Protein 1IFP (pdb70)

Secondary structure (DSSP, 8-state):
-HHHHHHHHHHHHHHHHHHHHHHHHHHHHHHHHHHHHHHHHHH-

CATH classification: 1.20.5.440

Solvent-accessible surface area: 4303 Å² total; per-residue (Å²): 186,125,63,88,108,84,93,79,68,45,114,121,84,53,68,112,60,84,117,98,100,113,32,38,60,116,116,98,109,56,65,82,70,100,32,124,138,171,111,109,55,147,172,238

Radius of gyration: 19.77 Å; Cα contacts (8 Å, |Δi|>4): 1; chains: 1; bounding box: 16×25×61 Å

B-factor: mean 18.97, std 30.61, range [2.0, 205.09]

Foldseek 3Di:
DVCCVVVVVVVVVVCVCVVVVVVVVVVVVVVVVCVVPVVVVVVD

Sequence (44 aa):
MQSVITDVTGQLTAVQADITTIGGAIIVLAAVVLGIRWIKAQFF

Structure (mmCIF, N/CA/C/O backbone):
data_1IFP
#
_entry.id   1IFP
#
_cell.length_a   1.000
_cell.length_b   1.000
_cell.length_c   1.000
_cell.angle_alpha   90.00
_cell.angle_beta   90.00
_cell.angle_gamma   90.00
#
_symmetry.space_group_name_H-M   'P 1'
#
loop_
_atom_site.group_PDB
_atom_site.id
_atom_site.type_symbol
_atom_site.label_atom_id
_atom_site.label_alt_id
_atom_site.label_comp_id
_atom_site.label_asym_id
_atom_site.label_entity_id
_atom_site.label_seq_id
_atom_site.pdbx_PDB_ins_code
_atom_site.Cartn_x
_atom_site.Cartn_y
_atom_site.Cartn_z
_atom_site.occupancy
_atom_site.B_iso_or_equiv
_atom_site.auth_seq_id
_atom_site.auth_comp_id
_atom_site.auth_asym_id
_atom_site.auth_atom_id
_atom_site.pdbx_PDB_model_num
ATOM 1 N N . MET A 1 1 ? 1.364 -26.045 41.007 1.00 2.00 1 MET A N 1
ATOM 2 C CA . MET A 1 1 ? 1.529 -27.516 40.898 1.00 2.00 1 MET A CA 1
ATOM 3 C C . MET A 1 1 ? 1.366 -27.950 39.467 1.00 2.00 1 MET A C 1
ATOM 4 O O . MET A 1 1 ? 1.132 -27.111 38.601 1.00 2.00 1 MET A O 1
ATOM 9 N N . GLN A 1 2 ? 1.519 -29.261 39.222 1.00 2.00 2 GLN A N 1
ATOM 10 C CA . GLN A 1 2 ? 1.299 -29.858 37.892 1.00 2.00 2 GLN A CA 1
ATOM 11 C C . GLN A 1 2 ? -0.125 -29.532 37.480 1.00 2.00 2 GLN A C 1
ATOM 12 O O . GLN A 1 2 ? -0.388 -29.223 36.324 1.00 2.00 2 GLN A O 1
ATOM 18 N N . SER A 1 3 ? -0.997 -29.499 38.481 1.00 48.23 3 SER A N 1
ATOM 19 C CA . SER A 1 3 ? -2.411 -29.197 38.311 1.00 48.23 3 SER A CA 1
ATOM 20 C C . SER A 1 3 ? -2.506 -28.027 37.321 1.00 48.23 3 SER A C 1
ATOM 21 O O . SER A 1 3 ? -3.018 -28.178 36.224 1.00 48.23 3 SER A O 1
ATOM 24 N N . VAL A 1 4 ? -1.840 -26.932 37.651 1.00 52.46 4 VAL A N 1
ATOM 25 C CA . VAL A 1 4 ? -1.839 -25.739 36.819 1.00 52.46 4 VAL A CA 1
ATOM 26 C C . VAL A 1 4 ? -1.404 -26.072 35.379 1.00 52.46 4 VAL A C 1
ATOM 27 O O . VAL A 1 4 ? -2.198 -25.967 34.457 1.00 52.46 4 VAL A O 1
ATOM 31 N N . ILE A 1 5 ? -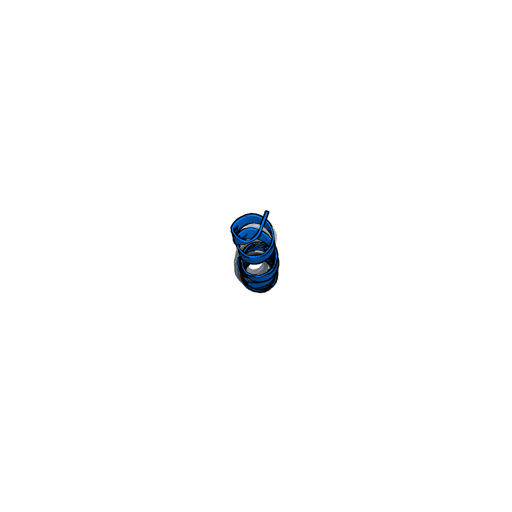0.217 -26.646 35.224 1.00 18.62 5 ILE A N 1
ATOM 32 C CA . ILE A 1 5 ? 0.330 -26.927 33.905 1.00 18.62 5 ILE A CA 1
ATOM 33 C C . ILE A 1 5 ? -0.486 -27.838 32.982 1.00 18.62 5 ILE A C 1
ATOM 34 O O . ILE A 1 5 ? -1.079 -27.334 32.022 1.00 18.62 5 ILE A O 1
ATOM 39 N N . THR A 1 6 ? -0.629 -29.124 33.307 1.00 83.82 6 THR A N 1
ATOM 40 C CA . THR A 1 6 ? -1.371 -30.039 32.417 1.00 83.82 6 THR A CA 1
ATOM 41 C C . THR A 1 6 ? -2.763 -29.510 32.106 1.00 83.82 6 THR A C 1
ATOM 42 O O . THR A 1 6 ? -3.309 -29.785 31.045 1.00 83.82 6 THR A O 1
ATOM 46 N N . ASP A 1 7 ? -3.322 -28.748 33.042 1.00 45.69 7 ASP A N 1
ATOM 47 C CA . ASP A 1 7 ? -4.652 -28.190 32.889 1.00 45.69 7 ASP A CA 1
ATOM 48 C C . ASP A 1 7 ? -4.723 -26.892 32.145 1.00 45.69 7 ASP A C 1
ATOM 49 O O . ASP A 1 7 ? -5.785 -26.521 31.645 1.00 45.69 7 ASP A O 1
ATOM 54 N N . VAL A 1 8 ? -3.623 -26.154 32.113 1.00 27.61 8 VAL A N 1
ATOM 55 C CA . VAL A 1 8 ? -3.602 -24.912 31.345 1.00 27.61 8 VAL A CA 1
ATOM 56 C C . VAL A 1 8 ? -3.427 -25.403 29.889 1.00 27.61 8 VAL A C 1
ATOM 57 O O . VAL A 1 8 ? -3.988 -24.833 28.968 1.00 27.61 8 VAL A O 1
ATOM 61 N N . THR A 1 9 ? -2.736 -26.534 29.723 1.00 6.73 9 THR A N 1
ATOM 62 C CA . THR A 1 9 ? -2.495 -27.170 28.415 1.00 6.73 9 THR A CA 1
ATOM 63 C C . THR A 1 9 ? -3.768 -27.736 27.779 1.00 6.73 9 THR A C 1
ATOM 64 O O . THR A 1 9 ? -4.006 -27.567 26.569 1.00 6.73 9 THR A O 1
ATOM 68 N N . GLY A 1 10 ? -4.540 -28.473 28.599 1.00 2.00 10 GLY A N 1
ATOM 69 C CA . GLY A 1 10 ? -5.777 -29.079 28.127 1.00 2.00 10 GLY A CA 1
ATOM 70 C C . GLY A 1 10 ? -6.659 -28.103 27.386 1.00 2.00 10 GLY A C 1
ATOM 71 O O . GLY A 1 10 ? -7.529 -28.508 26.624 1.00 2.00 10 GLY A O 1
ATOM 72 N N . GLN A 1 11 ? -6.521 -26.824 27.745 1.00 40.56 11 GLN A N 1
ATOM 73 C CA . GLN A 1 11 ? -7.231 -25.736 27.115 1.00 40.56 11 GLN A CA 1
ATOM 74 C C . GLN A 1 11 ? -6.437 -25.192 25.961 1.00 40.56 11 GLN A C 1
ATOM 75 O O . GLN A 1 11 ? -6.976 -25.036 24.903 1.00 40.56 11 GLN A O 1
ATOM 81 N N . LEU A 1 12 ? -5.153 -24.908 26.174 1.00 2.00 12 LEU A N 1
ATOM 82 C CA . LEU A 1 12 ? -4.331 -24.334 25.102 1.00 2.00 12 LEU A CA 1
ATOM 83 C C . LEU A 1 12 ? -4.385 -25.035 23.778 1.00 2.00 12 LEU A C 1
ATOM 84 O O . LEU A 1 12 ? -4.267 -24.413 22.725 1.00 2.00 12 LEU A O 1
ATOM 89 N N . THR A 1 13 ? -4.571 -26.339 23.832 1.00 2.00 13 THR A N 1
ATOM 90 C CA . THR A 1 13 ? -4.717 -27.147 22.646 1.00 2.00 13 THR A CA 1
ATOM 91 C C . THR A 1 13 ? -6.182 -27.015 22.186 1.00 2.00 13 THR A C 1
ATOM 92 O O . THR A 1 13 ? -6.438 -26.611 21.052 1.00 2.00 13 THR A O 1
ATOM 96 N N . ALA A 1 14 ? -7.129 -27.288 23.082 1.00 20.46 14 ALA A N 1
ATOM 97 C CA . ALA A 1 14 ? -8.560 -27.204 22.777 1.00 20.46 14 ALA A CA 1
ATOM 98 C C . ALA A 1 14 ? -8.959 -25.907 22.092 1.00 20.46 14 ALA A C 1
ATOM 99 O O . ALA A 1 14 ? -9.813 -25.914 21.205 1.00 20.46 14 ALA A O 1
ATOM 101 N N . VAL A 1 15 ? -8.340 -24.795 22.478 1.00 35.30 15 VAL A N 1
ATOM 102 C CA . VAL A 1 15 ? -8.640 -23.522 21.847 1.00 35.30 15 VAL A CA 1
ATOM 103 C C . VAL A 1 15 ? -8.006 -23.387 20.447 1.00 35.30 15 VAL A C 1
ATOM 104 O O . VAL A 1 15 ? -8.564 -22.695 19.603 1.00 35.30 15 VAL A O 1
ATOM 108 N N . GLN A 1 16 ? -6.881 -24.054 20.188 1.00 2.00 16 GLN A N 1
ATOM 109 C CA . GLN A 1 16 ? -6.228 -23.993 18.875 1.00 2.00 16 GLN A CA 1
ATOM 110 C C . GLN A 1 16 ? -7.239 -24.323 17.769 1.00 2.00 16 GLN A C 1
ATOM 111 O O . GLN A 1 16 ? -7.547 -23.494 16.886 1.00 2.00 16 GLN A O 1
ATOM 117 N N . ALA A 1 17 ? -7.809 -25.514 17.897 1.00 2.00 17 ALA A N 1
ATOM 118 C CA . ALA A 1 17 ? -8.780 -26.034 16.961 1.00 2.00 17 ALA A CA 1
ATOM 119 C C . ALA A 1 17 ? -9.785 -24.925 16.691 1.00 2.00 17 ALA A C 1
ATOM 120 O O . ALA A 1 17 ? -10.108 -24.674 15.544 1.00 2.00 17 ALA A O 1
ATOM 122 N N . ASP A 1 18 ? -10.215 -24.220 17.709 1.00 2.00 18 ASP A N 1
ATOM 123 C CA . ASP A 1 18 ? -11.176 -23.159 17.475 1.00 2.00 18 ASP A CA 1
ATOM 124 C C . ASP A 1 18 ? -10.642 -22.064 16.575 1.00 2.00 18 ASP A C 1
ATOM 125 O O . ASP A 1 18 ? -11.366 -21.634 15.657 1.00 2.00 18 ASP A O 1
ATOM 130 N N . ILE A 1 19 ? -9.444 -21.596 16.893 1.00 2.00 19 ILE A N 1
ATOM 131 C CA . ILE A 1 19 ? -8.781 -20.558 16.149 1.00 2.00 19 ILE A CA 1
ATOM 132 C C . ILE A 1 19 ? -8.664 -20.985 14.680 1.00 2.00 19 ILE A C 1
ATOM 133 O O . ILE A 1 19 ? -9.236 -20.341 13.770 1.00 2.00 19 ILE A O 1
ATOM 138 N N . THR A 1 20 ? -8.005 -22.116 14.456 1.00 24.86 20 THR A N 1
ATOM 139 C CA . THR A 1 20 ? -7.830 -22.656 13.110 1.00 24.86 20 THR A CA 1
ATOM 140 C C . THR A 1 20 ? -9.139 -22.916 12.358 1.00 24.86 20 THR A C 1
ATOM 141 O O . THR A 1 20 ? -9.186 -22.737 11.139 1.00 24.86 20 THR A O 1
ATOM 145 N N . THR A 1 21 ? -10.165 -23.395 13.060 1.00 14.22 21 THR A N 1
ATOM 146 C CA . THR A 1 21 ? -11.426 -23.649 12.403 1.00 14.22 21 THR A CA 1
ATOM 147 C C . THR A 1 21 ? -11.969 -22.311 11.915 1.00 14.22 21 THR A C 1
ATOM 148 O O . THR A 1 21 ? -12.616 -22.248 10.862 1.00 14.22 21 THR A O 1
ATOM 152 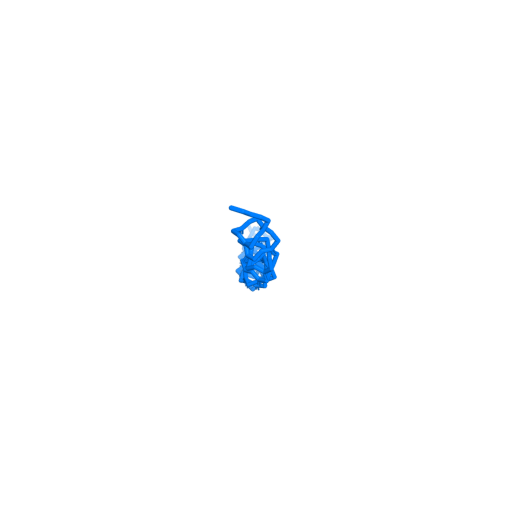N N . ILE A 1 22 ? -11.751 -21.249 12.676 1.00 2.00 22 ILE A N 1
ATOM 153 C CA . ILE A 1 22 ? -12.230 -19.956 12.239 1.00 2.00 22 ILE A CA 1
ATOM 154 C C . ILE A 1 22 ? -11.401 -19.408 11.088 1.00 2.00 22 ILE A C 1
ATOM 155 O O . ILE A 1 22 ? -11.953 -18.823 10.137 1.00 2.00 22 ILE A O 1
ATOM 160 N N . GLY A 1 23 ? -10.096 -19.658 11.084 1.00 2.00 23 GLY A N 1
ATOM 161 C CA . GLY A 1 23 ? -9.263 -19.181 9.981 1.00 2.00 23 GLY A CA 1
ATOM 162 C C . GLY A 1 23 ? -9.661 -19.766 8.638 1.00 2.00 23 GLY A C 1
ATOM 163 O O . GLY A 1 23 ? -9.826 -19.042 7.645 1.00 2.00 23 GLY A O 1
ATOM 164 N N . GLY A 1 24 ? -9.841 -21.103 8.574 1.00 18.76 24 GLY A N 1
ATOM 165 C CA . GLY A 1 24 ? -10.233 -21.744 7.335 1.00 18.76 24 GLY A CA 1
ATOM 166 C C . GLY A 1 24 ? -11.459 -21.061 6.7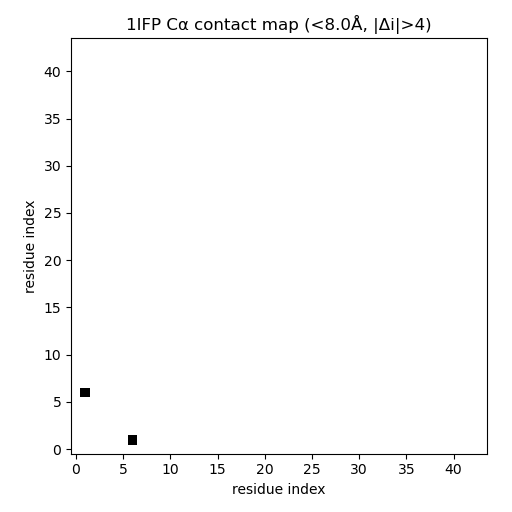45 1.00 18.76 24 GLY A C 1
ATOM 167 O O . GLY A 1 24 ? -11.485 -20.637 5.608 1.00 18.76 24 GLY A O 1
ATOM 168 N N . ALA A 1 25 ? -12.476 -20.920 7.589 1.00 2.00 25 ALA A N 1
ATOM 169 C CA . ALA A 1 25 ? -13.718 -20.293 7.174 1.00 2.00 25 ALA A CA 1
ATOM 170 C C . ALA A 1 25 ? -13.497 -18.952 6.500 1.00 2.00 25 ALA A C 1
ATOM 171 O O . ALA A 1 25 ? -14.093 -18.670 5.468 1.00 2.00 25 ALA A O 1
ATOM 173 N N . ILE A 1 26 ? -12.631 -18.136 7.072 1.00 2.00 26 ILE A N 1
ATOM 174 C CA . ILE A 1 26 ? -12.356 -16.830 6.487 1.00 2.00 26 ILE A CA 1
ATOM 175 C C . ILE A 1 26 ? -11.660 -16.980 5.140 1.00 2.00 26 ILE A C 1
ATOM 176 O O . ILE A 1 26 ? -12.023 -16.318 4.168 1.00 2.00 26 ILE A O 1
ATOM 181 N N . ILE A 1 27 ? -10.643 -17.851 5.055 1.00 9.24 27 ILE A N 1
ATOM 182 C CA . ILE A 1 27 ? -9.903 -18.023 3.784 1.00 9.24 27 ILE A CA 1
ATOM 183 C C . ILE A 1 27 ? -10.751 -18.342 2.578 1.00 9.24 27 ILE A C 1
ATOM 184 O O . ILE A 1 27 ? -10.471 -17.829 1.512 1.00 9.24 27 ILE A O 1
ATOM 189 N N . VAL A 1 28 ? -11.820 -19.109 2.753 1.00 2.00 28 VAL A N 1
ATOM 190 C CA . VAL A 1 28 ? -12.676 -19.444 1.637 1.00 2.00 28 VAL A CA 1
ATOM 191 C C . VAL A 1 28 ? -13.195 -18.130 0.965 1.00 2.00 28 VAL A C 1
ATOM 192 O O . VAL A 1 28 ? -13.511 -18.108 -0.215 1.00 2.00 28 VAL A O 1
ATOM 196 N N . LEU A 1 29 ? -13.198 -17.043 1.723 1.00 2.00 29 LEU A N 1
ATOM 197 C CA . LEU A 1 29 ? -13.585 -15.714 1.248 1.00 2.00 29 LEU A CA 1
ATOM 198 C C . LEU A 1 29 ? -12.485 -15.115 0.371 1.00 2.00 29 LEU A C 1
ATOM 199 O O . LEU A 1 29 ? -12.764 -14.338 -0.558 1.00 2.00 29 LEU A O 1
ATOM 204 N N . ALA A 1 30 ? -11.237 -15.362 0.729 1.00 2.00 30 ALA A N 1
ATOM 205 C CA . ALA A 1 30 ? -10.123 -14.808 0.002 1.00 2.00 30 ALA A CA 1
ATOM 206 C C . ALA A 1 30 ? -10.223 -15.487 -1.307 1.00 2.00 30 ALA A C 1
ATOM 207 O O . ALA A 1 30 ? -10.282 -14.829 -2.298 1.00 2.00 30 ALA A O 1
ATOM 209 N N . ALA A 1 31 ? -10.330 -16.822 -1.250 1.00 2.00 31 ALA A N 1
ATOM 210 C CA . ALA A 1 31 ? -10.463 -17.700 -2.408 1.00 2.00 31 ALA A CA 1
ATOM 211 C C . ALA A 1 31 ? -11.569 -17.209 -3.358 1.00 2.00 31 ALA A C 1
ATOM 212 O O . ALA A 1 31 ? -11.516 -17.358 -4.572 1.00 2.00 31 ALA A O 1
ATOM 214 N N . VAL A 1 32 ? -12.619 -16.630 -2.785 1.00 2.00 32 VAL A N 1
ATOM 215 C CA . VAL A 1 32 ? -13.714 -16.083 -3.566 1.00 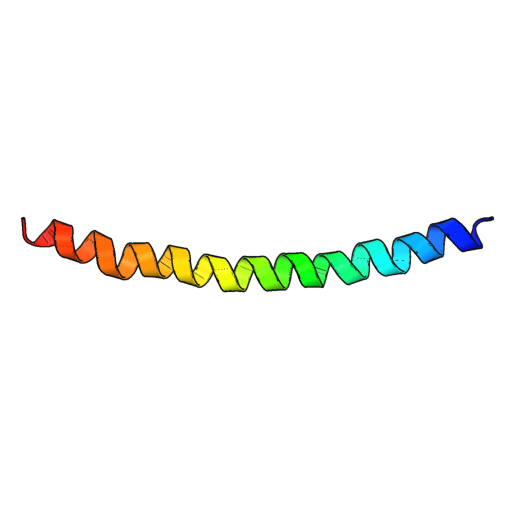2.00 32 VAL A CA 1
ATOM 216 C C . VAL A 1 32 ? -13.514 -14.641 -4.004 1.00 2.00 32 VAL A C 1
ATOM 217 O O . VAL A 1 32 ? -14.120 -14.177 -4.965 1.00 2.00 32 VAL A O 1
ATOM 221 N N . VAL A 1 33 ? -12.641 -13.912 -3.303 1.00 2.00 33 VAL A N 1
ATOM 222 C CA . VAL A 1 33 ? -12.340 -12.543 -3.690 1.00 2.00 33 VAL A CA 1
ATOM 223 C C . VAL A 1 33 ? -11.576 -12.649 -5.041 1.00 2.00 33 VAL A C 1
ATOM 224 O O . VAL A 1 33 ? -11.852 -11.895 -5.981 1.00 2.00 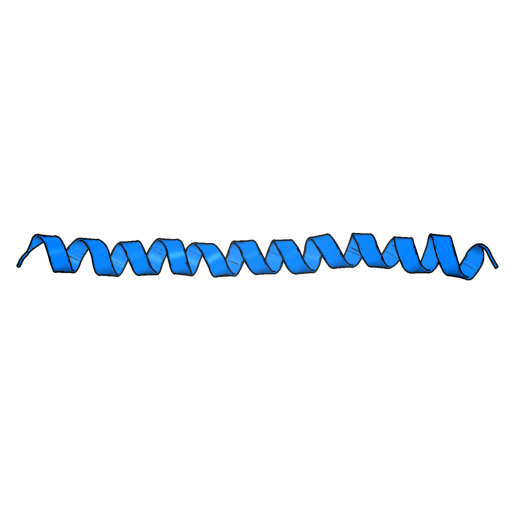33 VAL A O 1
ATOM 228 N N . LEU A 1 34 ? -10.768 -13.710 -5.172 1.00 2.00 34 LEU A N 1
ATOM 229 C CA . LEU A 1 34 ? -10.045 -14.024 -6.418 1.00 2.00 34 LEU A CA 1
ATOM 230 C C . LEU A 1 34 ? -10.946 -14.669 -7.482 1.00 2.00 34 LEU A C 1
ATOM 231 O O . LEU A 1 34 ? -10.504 -14.979 -8.568 1.00 2.00 34 LEU A O 1
ATOM 236 N N . GLY A 1 35 ? -12.146 -15.043 -7.067 1.00 30.77 35 GLY A N 1
ATOM 237 C CA . GLY A 1 35 ? -13.100 -15.581 -7.995 1.00 30.77 35 GLY A CA 1
ATOM 238 C C . GLY A 1 35 ? -13.641 -14.351 -8.714 1.00 30.77 35 GLY A C 1
ATOM 239 O O . GLY A 1 35 ? -13.272 -14.150 -9.866 1.00 30.77 35 GLY A O 1
ATOM 240 N N . ILE A 1 36 ? -14.271 -13.456 -7.964 1.00 2.00 36 ILE A N 1
ATOM 241 C CA . ILE A 1 36 ? -14.875 -12.221 -8.483 1.00 2.00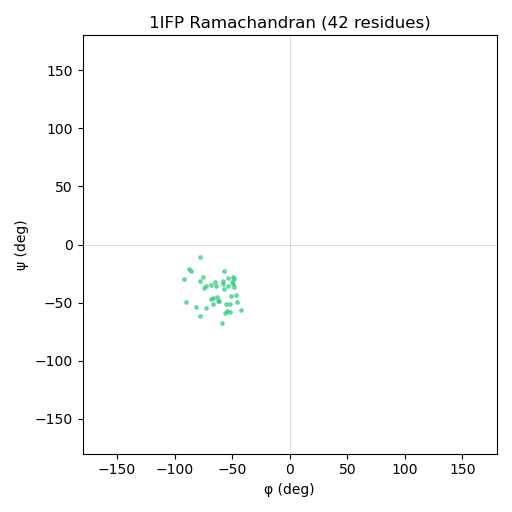 36 ILE A CA 1
ATOM 242 C C . ILE A 1 36 ? -1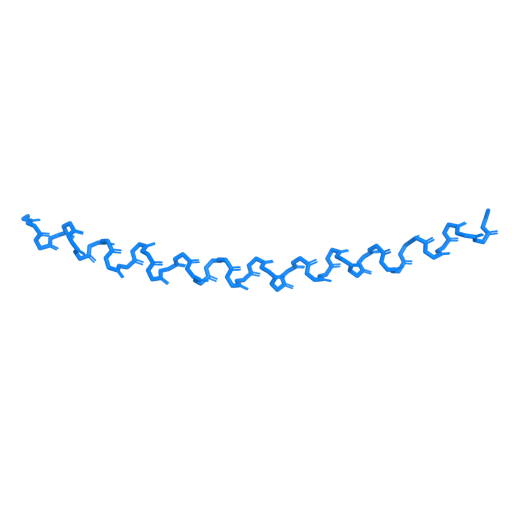3.866 -11.310 -9.205 1.00 2.00 36 ILE A C 1
ATOM 243 O O . ILE A 1 36 ? -14.273 -10.522 -10.041 1.00 2.00 36 ILE A O 1
ATOM 248 N N . ARG A 1 37 ? -12.609 -11.295 -8.805 1.00 2.00 37 ARG A N 1
ATOM 249 C CA . ARG A 1 37 ? -11.663 -10.401 -9.458 1.00 2.00 37 ARG A CA 1
ATOM 250 C C . ARG A 1 37 ? -10.802 -10.821 -10.661 1.00 2.00 37 ARG A C 1
ATOM 251 O O . ARG A 1 37 ? -10.429 -9.934 -11.440 1.00 2.00 37 ARG A O 1
ATOM 259 N N . TRP A 1 38 ? -10.431 -12.112 -10.798 1.00 2.00 38 TRP A N 1
ATOM 260 C CA . TRP A 1 38 ? -9.630 -12.594 -11.935 1.00 2.00 38 TRP A CA 1
ATOM 261 C C . TRP A 1 38 ? -10.486 -12.413 -13.141 1.00 2.00 38 TRP A C 1
ATOM 262 O O . TRP A 1 38 ? -9.969 -12.375 -14.252 1.00 2.00 38 TRP A O 1
ATOM 273 N N . ILE A 1 39 ? -11.800 -12.554 -12.922 1.00 2.00 39 ILE A N 1
ATOM 274 C CA . ILE A 1 39 ? -12.787 -12.453 -14.020 1.00 2.00 39 ILE A CA 1
ATOM 275 C C . ILE A 1 39 ? -12.855 -11.085 -14.696 1.00 2.00 39 ILE A C 1
ATOM 276 O O . ILE A 1 39 ? -12.833 -11.030 -15.892 1.00 2.00 39 ILE A O 1
ATOM 281 N N . LYS A 1 40 ? -12.875 -9.980 -13.914 1.00 2.00 40 LYS A N 1
ATOM 282 C CA . LYS A 1 40 ? -12.943 -8.621 -14.444 1.00 2.00 40 LYS A CA 1
ATOM 283 C C . LYS A 1 40 ? -11.793 -8.410 -15.413 1.00 2.00 40 LYS A C 1
ATOM 284 O O . LYS A 1 40 ? -11.991 -8.009 -16.552 1.00 2.00 40 LYS A O 1
ATOM 290 N N . ALA A 1 41 ? -10.618 -8.736 -14.957 1.00 2.00 41 ALA A N 1
ATOM 291 C CA . ALA A 1 41 ? -9.400 -8.616 -15.729 1.00 2.00 41 ALA A CA 1
ATOM 292 C C . ALA A 1 41 ? -9.530 -9.141 -17.134 1.00 2.00 41 ALA A C 1
ATOM 293 O O . ALA A 1 41 ? -9.350 -8.376 -18.074 1.00 2.00 41 ALA A O 1
ATOM 295 N N . GLN A 1 42 ? -10.059 -10.351 -17.247 1.00 2.00 42 GLN A N 1
ATOM 296 C CA . GLN A 1 42 ? -10.165 -11.060 -18.527 1.00 2.00 42 GLN A CA 1
ATOM 297 C C . GLN A 1 42 ? -10.756 -10.256 -19.688 1.00 2.00 42 GLN A C 1
ATOM 298 O O . GLN A 1 42 ? -10.363 -10.435 -20.839 1.00 2.00 42 GLN A O 1
ATOM 304 N N . PHE A 1 43 ? -11.633 -9.305 -19.364 1.00 122.81 43 PHE A N 1
ATOM 305 C CA . PHE A 1 43 ? -12.336 -8.434 -20.316 1.00 122.81 43 PHE A CA 1
ATOM 306 C C . PHE A 1 43 ? -11.466 -7.376 -20.955 1.00 122.81 43 PHE A C 1
ATOM 307 O O . PHE A 1 43 ? -11.423 -7.190 -22.166 1.00 122.81 43 PHE A O 1
ATOM 315 N N . PHE A 1 44 ? -10.837 -6.613 -20.042 1.00 2.00 44 PHE A N 1
ATOM 316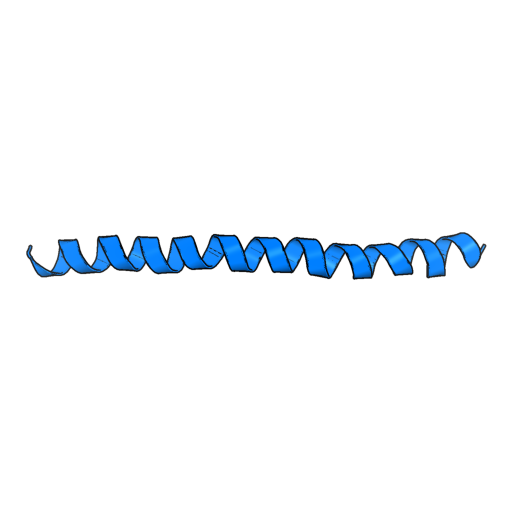 C CA . PHE A 1 44 ? -9.973 -5.483 -20.351 1.00 2.00 44 PHE A CA 1
ATOM 317 C C . PHE A 1 44 ? -8.610 -5.812 -20.949 1.00 2.00 44 PHE A C 1
ATOM 318 O O . PHE A 1 44 ? -8.332 -7.022 -21.019 1.00 2.00 44 PHE A O 1
#

GO terms:
  GO:0005515 protein binding (F, IPI)

Organism: Pseudomonas phage Pf3 (NCBI:txid10872)

InterPro domains:
  IPR008020 Capsid protein G8P [PF05356] (4-42)